Protein AF-E4U0X2-F1 (afdb_monomer_lite)

Structure (mmCIF, N/CA/C/O backbone):
data_AF-E4U0X2-F1
#
_entry.id   AF-E4U0X2-F1
#
loop_
_atom_site.group_PDB
_atom_site.id
_atom_site.type_symbol
_atom_site.label_atom_id
_atom_site.label_alt_id
_atom_site.label_comp_id
_atom_site.label_asym_id
_atom_site.label_entity_id
_atom_site.label_seq_id
_atom_site.pdbx_PDB_ins_code
_atom_site.Cartn_x
_atom_site.Cartn_y
_atom_site.Cartn_z
_atom_site.occupancy
_atom_site.B_iso_or_equiv
_atom_site.auth_seq_id
_atom_site.auth_comp_id
_atom_site.auth_asym_id
_atom_site.auth_atom_id
_atom_site.pdbx_PDB_model_num
ATOM 1 N N . MET A 1 1 ? 14.644 -13.385 -20.354 1.00 48.41 1 MET A N 1
ATOM 2 C CA . MET A 1 1 ? 15.388 -12.550 -19.384 1.00 48.41 1 MET A CA 1
ATOM 3 C C . MET A 1 1 ? 14.574 -12.477 -18.104 1.00 48.41 1 MET A C 1
ATOM 5 O O . MET A 1 1 ? 13.359 -12.374 -18.212 1.00 48.41 1 MET A O 1
ATOM 9 N N . ALA A 1 2 ? 15.197 -12.567 -16.928 1.00 67.06 2 ALA A N 1
ATOM 10 C CA . ALA A 1 2 ? 14.477 -12.393 -15.666 1.00 67.06 2 ALA A CA 1
ATOM 11 C C . ALA A 1 2 ? 13.977 -10.942 -15.547 1.00 67.06 2 ALA A C 1
ATOM 13 O O . ALA A 1 2 ? 14.728 -10.002 -15.810 1.00 67.06 2 ALA A O 1
ATOM 14 N N . THR A 1 3 ? 12.708 -10.752 -15.190 1.00 81.50 3 THR A N 1
ATOM 15 C CA . THR A 1 3 ? 12.150 -9.422 -14.918 1.00 81.50 3 THR A CA 1
ATOM 16 C C . THR A 1 3 ? 12.798 -8.846 -13.662 1.00 81.50 3 THR A C 1
ATOM 18 O O . THR A 1 3 ? 12.868 -9.537 -12.649 1.00 81.50 3 THR A O 1
ATOM 21 N N . LYS A 1 4 ? 13.224 -7.575 -13.695 1.00 91.94 4 LYS A N 1
ATOM 22 C CA . LYS A 1 4 ? 13.857 -6.895 -12.546 1.00 91.94 4 LYS A CA 1
ATOM 23 C C . LYS A 1 4 ? 12.999 -6.923 -11.271 1.00 91.94 4 LYS A C 1
ATOM 25 O O . LYS A 1 4 ? 13.541 -6.965 -10.173 1.00 91.94 4 LYS A O 1
ATOM 30 N N . TYR A 1 5 ? 11.678 -6.911 -11.436 1.00 95.75 5 TYR A N 1
ATOM 31 C CA . TYR A 1 5 ? 10.694 -7.016 -10.364 1.00 95.75 5 TYR A CA 1
ATOM 32 C C . TYR A 1 5 ? 9.854 -8.273 -10.604 1.00 95.75 5 TYR A C 1
ATOM 34 O O . TYR A 1 5 ? 8.877 -8.191 -11.343 1.00 95.75 5 TYR A O 1
ATOM 42 N N . PRO A 1 6 ? 10.241 -9.453 -10.096 1.00 95.56 6 PRO A N 1
ATOM 43 C CA . PRO A 1 6 ? 9.462 -10.672 -10.300 1.00 95.56 6 PRO A CA 1
ATOM 44 C C . PRO A 1 6 ? 8.064 -10.533 -9.687 1.00 95.56 6 PRO A C 1
ATOM 46 O O . PRO A 1 6 ? 7.905 -9.929 -8.629 1.00 95.56 6 PRO A O 1
ATOM 49 N N . THR A 1 7 ? 7.044 -11.081 -10.348 1.00 95.94 7 THR A N 1
ATOM 50 C CA . THR A 1 7 ? 5.685 -11.104 -9.793 1.00 95.94 7 THR A CA 1
ATOM 51 C C . THR A 1 7 ? 5.643 -12.031 -8.571 1.00 95.94 7 THR A C 1
ATOM 53 O O . THR A 1 7 ? 6.014 -13.199 -8.703 1.00 95.94 7 THR A O 1
ATOM 56 N N . PRO A 1 8 ? 5.211 -11.546 -7.392 1.00 96.25 8 PRO A N 1
ATOM 57 C CA . PRO A 1 8 ? 5.001 -12.391 -6.220 1.00 96.25 8 PRO A CA 1
ATOM 58 C C . PRO A 1 8 ? 3.964 -13.492 -6.474 1.00 96.25 8 PRO A C 1
ATOM 60 O O . PRO A 1 8 ? 2.992 -13.281 -7.194 1.00 96.25 8 PRO A O 1
ATOM 63 N N . ASN A 1 9 ? 4.139 -14.651 -5.839 1.00 95.62 9 ASN A N 1
ATOM 64 C CA . ASN A 1 9 ? 3.300 -15.841 -6.041 1.00 95.62 9 ASN A CA 1
ATOM 65 C C . ASN A 1 9 ? 1.818 -15.654 -5.660 1.00 95.62 9 ASN A C 1
ATOM 67 O O . ASN A 1 9 ? 0.960 -16.312 -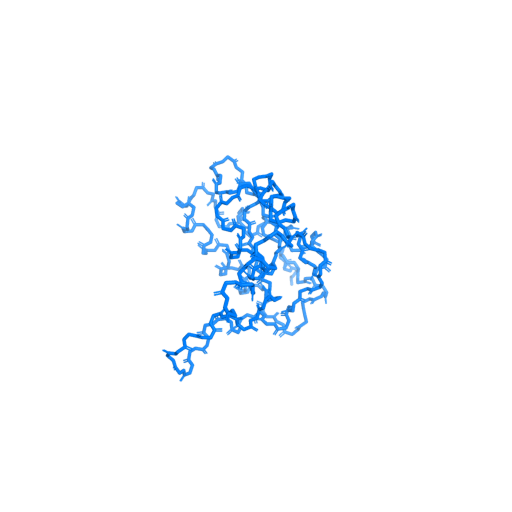6.239 1.00 95.62 9 ASN A O 1
ATOM 71 N N . PHE A 1 10 ? 1.510 -14.761 -4.718 1.00 94.50 10 PHE A N 1
ATOM 72 C CA . PHE A 1 10 ? 0.141 -14.434 -4.310 1.00 94.50 10 PHE A CA 1
ATOM 73 C C . PHE A 1 10 ? -0.592 -13.521 -5.311 1.00 94.50 10 PHE A C 1
ATOM 75 O O . PHE A 1 10 ? -1.785 -13.269 -5.158 1.00 94.50 10 PHE A O 1
ATOM 82 N N . ILE A 1 11 ? 0.097 -13.025 -6.346 1.00 93.75 11 ILE A N 1
ATOM 83 C CA . ILE A 1 11 ? -0.497 -12.245 -7.435 1.00 93.75 11 ILE A CA 1
ATOM 84 C C . ILE A 1 11 ? -0.665 -13.161 -8.648 1.00 93.75 11 ILE A C 1
ATOM 86 O O . ILE A 1 11 ? 0.242 -13.317 -9.465 1.00 93.75 11 ILE A O 1
ATOM 90 N N . ILE A 1 12 ? -1.844 -13.767 -8.758 1.00 89.31 12 ILE A N 1
ATOM 91 C CA . ILE A 1 12 ? -2.175 -14.752 -9.795 1.00 89.31 12 ILE A CA 1
ATOM 92 C C . ILE A 1 12 ? -2.992 -14.079 -10.902 1.00 89.31 12 ILE A C 1
ATOM 94 O O . ILE A 1 12 ? -3.907 -13.312 -10.612 1.00 89.31 12 ILE A O 1
ATOM 98 N N . ASP A 1 13 ? -2.656 -14.356 -12.166 1.00 84.31 13 ASP A N 1
ATOM 99 C CA . ASP A 1 13 ? -3.382 -13.892 -13.362 1.00 84.31 13 ASP A CA 1
ATOM 100 C C . ASP A 1 13 ? -3.589 -12.370 -13.454 1.00 84.31 13 ASP A C 1
ATOM 102 O O . ASP A 1 13 ? -4.574 -11.877 -14.012 1.00 84.31 13 ASP A O 1
ATOM 106 N N . LYS A 1 14 ? -2.642 -11.592 -12.915 1.00 88.00 14 LYS A N 1
ATOM 107 C CA . LYS A 1 14 ? -2.651 -10.126 -12.983 1.00 88.00 14 LYS A CA 1
ATOM 108 C C . LYS A 1 14 ? -1.373 -9.574 -13.578 1.00 88.00 14 LYS A C 1
ATOM 110 O O . LYS A 1 14 ? -0.271 -10.052 -13.312 1.00 88.00 14 LYS A O 1
ATOM 115 N N . ASP A 1 15 ? -1.524 -8.486 -14.329 1.00 91.06 15 ASP A N 1
ATOM 116 C CA . ASP A 1 15 ? -0.396 -7.730 -14.861 1.00 91.06 15 ASP A CA 1
ATOM 117 C C . ASP A 1 15 ? 0.237 -6.858 -13.764 1.00 91.06 15 ASP A C 1
ATOM 119 O O . ASP A 1 15 ? -0.013 -5.653 -13.633 1.00 91.06 15 ASP A O 1
ATOM 123 N N . TYR A 1 16 ? 1.060 -7.509 -12.944 1.00 94.06 16 TYR A N 1
ATOM 124 C CA . TYR A 1 16 ? 1.800 -6.870 -11.864 1.00 94.06 16 TYR A CA 1
ATOM 125 C C . TYR A 1 16 ? 2.763 -5.792 -12.372 1.00 94.06 16 TYR A C 1
ATOM 127 O O . TYR A 1 16 ? 2.920 -4.760 -11.722 1.00 94.06 16 TYR A O 1
ATOM 135 N N . GLN A 1 17 ? 3.375 -5.985 -13.544 1.00 94.62 17 GLN A N 1
ATOM 136 C CA . GLN A 1 17 ? 4.339 -5.026 -14.090 1.00 94.62 17 GLN A CA 1
ATOM 137 C C . GLN A 1 17 ? 3.654 -3.710 -14.448 1.00 94.62 17 GLN A C 1
ATOM 139 O O . GLN A 1 17 ? 4.127 -2.637 -14.062 1.00 94.62 17 GLN A O 1
ATOM 144 N N . THR A 1 18 ? 2.508 -3.785 -15.126 1.00 93.00 18 THR A N 1
ATOM 145 C CA . THR A 1 18 ? 1.700 -2.607 -15.448 1.00 93.00 18 THR A CA 1
ATOM 146 C C . THR A 1 18 ? 1.149 -1.950 -14.187 1.00 93.00 18 THR A C 1
ATOM 148 O O . THR A 1 18 ? 1.173 -0.721 -14.078 1.00 93.00 18 THR A O 1
ATOM 151 N N . TRP A 1 19 ? 0.691 -2.731 -13.203 1.00 94.25 19 TRP A N 1
ATOM 152 C CA . TRP A 1 19 ? 0.246 -2.181 -11.920 1.00 94.25 19 TRP A CA 1
ATOM 153 C C . TRP A 1 19 ? 1.373 -1.425 -11.201 1.00 94.25 19 TRP A C 1
ATOM 155 O O . TRP A 1 19 ? 1.177 -0.279 -10.791 1.00 94.25 19 TRP A O 1
ATOM 165 N N . LEU A 1 20 ? 2.566 -2.020 -11.118 1.00 96.50 20 LEU A N 1
ATOM 166 C CA . LEU A 1 20 ? 3.740 -1.430 -10.478 1.00 96.50 20 LEU A CA 1
ATOM 167 C C . LEU A 1 20 ? 4.163 -0.136 -11.181 1.00 96.50 20 LEU A C 1
ATOM 169 O O . LEU A 1 20 ? 4.458 0.862 -10.523 1.00 96.50 20 LEU A O 1
ATOM 173 N N . ASP A 1 21 ? 4.147 -0.123 -12.515 1.00 95.81 21 ASP A N 1
ATOM 174 C CA . ASP A 1 21 ? 4.455 1.066 -13.309 1.00 95.81 21 ASP A CA 1
ATOM 175 C C . ASP A 1 21 ? 3.467 2.208 -13.043 1.00 95.81 21 ASP A C 1
ATOM 177 O O . ASP A 1 21 ? 3.881 3.338 -12.764 1.00 95.81 21 ASP A O 1
ATOM 181 N N . ARG A 1 22 ? 2.163 1.900 -13.051 1.00 94.19 22 ARG A N 1
ATOM 182 C CA . ARG A 1 22 ? 1.092 2.869 -12.783 1.00 94.19 22 ARG A CA 1
ATOM 183 C C . ARG A 1 22 ? 1.178 3.431 -11.368 1.00 94.19 22 ARG A C 1
ATOM 185 O O . ARG A 1 22 ? 1.078 4.646 -11.201 1.00 94.19 22 ARG A O 1
ATOM 192 N N . LYS A 1 23 ? 1.398 2.583 -10.357 1.00 94.69 23 LYS A N 1
ATOM 193 C CA . LYS A 1 23 ? 1.556 3.028 -8.964 1.00 94.69 23 LYS A CA 1
ATOM 194 C C . LYS A 1 23 ? 2.791 3.910 -8.812 1.00 94.69 23 LYS A C 1
ATOM 196 O O . LYS A 1 23 ? 2.663 5.026 -8.315 1.00 94.69 23 LYS A O 1
ATOM 201 N N . ALA A 1 24 ? 3.946 3.487 -9.326 1.00 96.69 24 ALA A N 1
ATOM 202 C CA . ALA A 1 24 ? 5.165 4.291 -9.268 1.00 96.69 24 ALA A CA 1
ATOM 203 C C . ALA A 1 24 ? 4.976 5.677 -9.908 1.00 96.69 24 ALA A C 1
ATOM 205 O O . ALA A 1 24 ? 5.360 6.686 -9.321 1.00 96.69 24 ALA A O 1
ATOM 206 N N . MET A 1 25 ? 4.329 5.750 -11.076 1.00 96.12 25 MET A N 1
ATOM 207 C CA . MET A 1 25 ? 4.020 7.024 -11.736 1.00 96.12 25 MET A CA 1
ATOM 208 C C . MET A 1 25 ? 3.053 7.897 -10.929 1.00 96.12 25 MET A C 1
ATOM 210 O O . MET A 1 25 ? 3.276 9.103 -10.804 1.00 96.12 25 MET A O 1
ATOM 214 N N . ALA A 1 26 ? 1.985 7.307 -10.388 1.00 93.19 26 ALA A N 1
ATOM 215 C CA . ALA A 1 26 ? 0.972 8.032 -9.629 1.00 93.19 26 ALA A CA 1
ATOM 216 C C . ALA A 1 26 ? 1.541 8.624 -8.330 1.00 93.19 26 ALA A C 1
ATOM 218 O O . ALA A 1 26 ? 1.340 9.812 -8.076 1.00 93.19 26 ALA A O 1
ATOM 219 N N . HIS A 1 27 ? 2.283 7.831 -7.548 1.00 93.75 27 HIS A N 1
ATOM 220 C CA . HIS A 1 27 ? 2.928 8.307 -6.319 1.00 93.75 27 HIS A CA 1
ATOM 221 C C . HIS A 1 27 ? 3.997 9.356 -6.635 1.00 93.75 27 HIS A C 1
ATOM 223 O O . HIS A 1 27 ? 3.944 10.454 -6.092 1.00 93.75 27 HIS A O 1
ATOM 229 N N . ARG A 1 28 ? 4.867 9.108 -7.625 1.00 94.94 28 ARG A N 1
ATOM 230 C CA . ARG A 1 28 ? 5.879 10.088 -8.043 1.00 94.94 28 ARG A CA 1
ATOM 231 C C . ARG A 1 28 ? 5.278 11.447 -8.405 1.00 94.94 28 ARG A C 1
ATOM 233 O O . ARG A 1 28 ? 5.811 12.477 -8.004 1.00 94.94 28 ARG A O 1
ATOM 240 N N . LYS A 1 29 ? 4.171 11.463 -9.156 1.00 93.19 29 LYS A N 1
ATOM 241 C CA . LYS A 1 29 ? 3.484 12.710 -9.525 1.00 93.19 29 LYS A CA 1
ATOM 242 C C . LYS A 1 29 ? 2.907 13.424 -8.298 1.00 93.19 29 LYS A C 1
ATOM 244 O O . LYS A 1 29 ? 3.024 14.642 -8.210 1.00 93.19 29 LYS A O 1
ATOM 249 N N . ARG A 1 30 ? 2.283 12.683 -7.375 1.00 89.69 30 ARG A N 1
ATOM 250 C CA . ARG A 1 30 ? 1.682 13.227 -6.140 1.00 89.69 30 ARG A CA 1
ATOM 251 C C . ARG A 1 30 ? 2.715 13.793 -5.170 1.00 89.69 30 ARG A C 1
ATOM 253 O O . ARG A 1 30 ? 2.410 14.750 -4.466 1.00 89.69 30 ARG A O 1
ATOM 260 N N . ASP A 1 31 ? 3.916 13.235 -5.188 1.00 91.69 31 ASP A N 1
ATOM 261 C CA . ASP A 1 31 ? 5.017 13.618 -4.308 1.00 91.69 31 ASP A CA 1
ATOM 262 C C . ASP A 1 31 ? 5.901 14.719 -4.925 1.00 91.69 31 ASP A C 1
ATOM 264 O O . ASP A 1 31 ? 6.944 15.062 -4.381 1.00 91.69 31 ASP A O 1
ATOM 268 N N . GLY A 1 32 ? 5.537 15.282 -6.083 1.00 91.75 32 GLY A N 1
ATOM 269 C CA . GLY A 1 32 ? 6.310 16.362 -6.706 1.00 91.75 32 GLY A CA 1
ATOM 270 C C . GLY A 1 32 ? 7.598 15.905 -7.401 1.00 91.75 32 GLY A C 1
ATOM 271 O O . GLY A 1 32 ? 8.499 16.711 -7.607 1.00 91.75 32 GLY A O 1
ATOM 272 N N . ASN A 1 33 ? 7.679 14.638 -7.822 1.00 91.12 33 ASN A N 1
ATOM 273 C CA . ASN A 1 33 ? 8.764 14.083 -8.643 1.00 91.12 33 ASN A CA 1
ATOM 274 C C . ASN A 1 33 ? 10.160 14.053 -7.995 1.00 91.12 33 ASN A C 1
ATOM 276 O O . ASN A 1 33 ? 11.161 14.082 -8.710 1.00 91.12 33 ASN A O 1
ATOM 280 N N . GLN A 1 34 ? 10.228 13.955 -6.671 1.00 89.81 34 GLN A N 1
ATOM 281 C CA . GLN A 1 34 ? 11.475 14.095 -5.913 1.00 89.81 34 GLN A CA 1
ATOM 282 C C . GLN A 1 34 ? 12.457 12.936 -6.093 1.00 89.81 34 GLN A C 1
ATOM 284 O O . GLN A 1 34 ? 13.663 13.150 -6.166 1.00 89.81 34 GLN A O 1
ATOM 289 N N . PHE A 1 35 ? 11.937 11.717 -6.239 1.00 94.75 35 PHE A N 1
ATOM 290 C CA . PHE A 1 35 ? 12.729 10.538 -6.579 1.00 94.75 35 PHE A CA 1
ATOM 291 C C . PHE A 1 35 ? 12.476 10.093 -8.026 1.00 94.75 35 PHE A C 1
ATOM 293 O O . PHE A 1 35 ? 11.479 10.437 -8.680 1.00 94.75 35 PHE A O 1
ATOM 300 N N . THR A 1 36 ? 13.398 9.292 -8.555 1.00 96.44 36 THR A N 1
ATOM 301 C CA . THR A 1 36 ? 13.250 8.675 -9.876 1.00 96.44 36 THR A CA 1
ATOM 302 C C . THR A 1 36 ? 12.116 7.650 -9.872 1.00 96.44 36 THR A C 1
ATOM 304 O O . THR A 1 36 ? 11.843 6.999 -8.866 1.00 96.44 36 THR A O 1
ATOM 307 N N . LYS A 1 37 ? 11.474 7.444 -11.029 1.00 96.69 37 LYS A N 1
ATOM 308 C CA . LYS A 1 37 ? 10.441 6.406 -11.202 1.00 96.69 37 LYS A CA 1
ATOM 309 C C . LYS A 1 37 ? 10.926 5.023 -10.743 1.00 96.69 37 LYS A C 1
ATOM 311 O O . LYS A 1 37 ? 10.155 4.258 -10.173 1.00 96.69 37 LYS A O 1
ATOM 316 N N . GLU A 1 38 ? 12.200 4.721 -10.973 1.00 97.25 38 GLU A N 1
ATOM 317 C CA . GLU A 1 38 ? 12.795 3.437 -10.612 1.00 97.25 38 GLU A CA 1
ATOM 318 C C . GLU A 1 38 ? 12.941 3.250 -9.098 1.00 97.25 38 GLU A C 1
ATOM 320 O O . GLU A 1 38 ? 12.686 2.162 -8.587 1.00 97.25 38 GLU A O 1
ATOM 325 N N . GLN A 1 39 ? 13.273 4.316 -8.361 1.00 97.25 39 GLN A N 1
ATOM 326 C CA . GLN A 1 39 ? 13.291 4.285 -6.896 1.00 97.25 39 GLN A CA 1
ATOM 327 C C . GLN A 1 39 ? 11.892 4.008 -6.329 1.00 97.25 39 GLN A C 1
ATOM 329 O O . GLN A 1 39 ? 11.758 3.169 -5.439 1.00 97.25 39 GLN A O 1
ATOM 334 N N . TYR A 1 40 ? 10.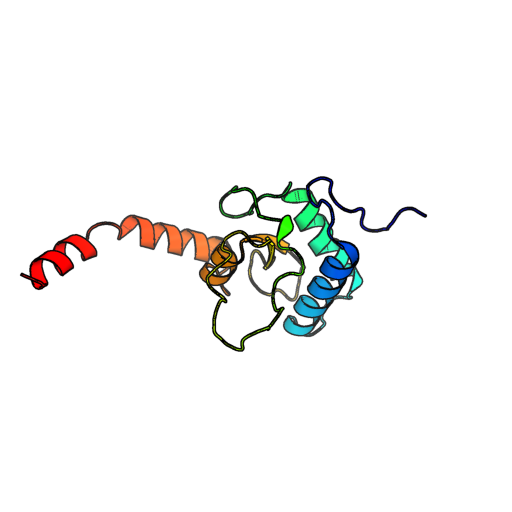842 4.612 -6.902 1.00 97.69 40 TYR A N 1
ATOM 335 C CA . TYR A 1 40 ? 9.456 4.279 -6.548 1.00 97.69 40 TYR A CA 1
ATOM 336 C C . TYR A 1 40 ? 9.125 2.815 -6.835 1.00 97.69 40 TYR A C 1
ATOM 338 O O . TYR A 1 40 ? 8.611 2.132 -5.956 1.00 97.69 40 TYR A O 1
ATOM 346 N N . LYS A 1 41 ? 9.445 2.302 -8.032 1.00 98.19 41 LYS A N 1
ATOM 347 C CA . LYS A 1 41 ? 9.215 0.885 -8.360 1.00 98.19 41 LYS A CA 1
ATOM 348 C C . LYS A 1 41 ? 9.910 -0.042 -7.373 1.00 98.19 41 LYS A C 1
ATOM 350 O O . LYS A 1 41 ? 9.306 -1.000 -6.907 1.00 98.19 41 LYS A O 1
ATOM 355 N N . GLN A 1 42 ? 11.163 0.251 -7.035 1.00 98.06 42 GLN A N 1
ATOM 356 C CA . GLN A 1 42 ? 11.926 -0.552 -6.092 1.00 98.06 42 GLN A CA 1
ATOM 357 C C . GLN A 1 42 ? 11.310 -0.534 -4.691 1.00 98.06 42 GLN A C 1
ATOM 359 O O . GLN A 1 42 ? 11.169 -1.596 -4.089 1.00 98.06 42 GLN A O 1
ATOM 364 N N . ALA A 1 43 ? 10.945 0.640 -4.177 1.00 97.88 43 ALA A N 1
ATOM 365 C CA . ALA A 1 43 ? 10.350 0.774 -2.852 1.00 97.88 43 ALA A CA 1
ATOM 366 C C . ALA A 1 43 ? 8.968 0.102 -2.777 1.00 97.88 43 ALA A C 1
ATOM 368 O O . ALA A 1 43 ? 8.711 -0.672 -1.859 1.00 97.88 43 ALA A O 1
ATOM 369 N N . ILE A 1 44 ? 8.122 0.303 -3.792 1.00 98.12 44 ILE A N 1
ATOM 370 C CA . ILE A 1 44 ? 6.807 -0.344 -3.886 1.00 98.12 44 ILE A CA 1
ATOM 371 C C . ILE A 1 44 ? 6.955 -1.861 -4.002 1.00 98.12 44 ILE A C 1
ATOM 373 O O . ILE A 1 44 ? 6.272 -2.594 -3.299 1.00 98.12 44 ILE A O 1
ATOM 377 N N . HIS A 1 45 ? 7.852 -2.360 -4.857 1.00 98.31 45 HIS A N 1
ATOM 378 C CA . HIS A 1 45 ? 8.056 -3.801 -5.000 1.00 98.31 45 HIS A CA 1
ATOM 379 C C . HIS A 1 45 ? 8.526 -4.444 -3.691 1.00 98.31 45 HIS A C 1
ATOM 381 O O . HIS A 1 45 ? 8.003 -5.487 -3.309 1.00 98.31 45 HIS A O 1
ATOM 387 N N . LYS A 1 46 ? 9.452 -3.799 -2.966 1.00 98.25 46 LYS A N 1
ATOM 388 C CA . LYS A 1 46 ? 9.865 -4.247 -1.628 1.00 98.25 46 LYS A CA 1
ATOM 389 C C . LYS A 1 46 ? 8.677 -4.316 -0.670 1.00 98.25 46 LYS A C 1
ATOM 391 O O . LYS A 1 46 ? 8.520 -5.332 -0.006 1.00 98.25 46 LYS A O 1
ATOM 396 N N . ALA A 1 47 ? 7.835 -3.282 -0.640 1.00 98.38 47 ALA A N 1
ATOM 397 C CA . ALA A 1 47 ? 6.634 -3.263 0.192 1.00 98.38 47 ALA A CA 1
ATOM 398 C C . ALA A 1 47 ? 5.677 -4.414 -0.151 1.00 98.38 47 ALA A C 1
ATOM 400 O O . ALA A 1 47 ? 5.169 -5.072 0.746 1.00 98.38 47 ALA A O 1
ATOM 401 N N . VAL A 1 48 ? 5.476 -4.693 -1.443 1.00 98.19 48 VAL A N 1
ATOM 402 C CA . VAL A 1 48 ? 4.641 -5.809 -1.905 1.00 98.19 48 VAL A CA 1
ATOM 403 C C . VAL A 1 48 ? 5.209 -7.154 -1.463 1.00 98.19 48 VAL A C 1
ATOM 405 O O . VAL A 1 48 ? 4.473 -7.965 -0.919 1.00 98.19 48 VAL A O 1
ATOM 408 N N . VAL A 1 49 ? 6.503 -7.403 -1.670 1.00 98.12 49 VAL A N 1
ATOM 409 C CA . VAL A 1 49 ? 7.128 -8.670 -1.258 1.00 98.12 49 VAL A CA 1
ATOM 410 C C . VAL A 1 49 ? 7.030 -8.861 0.256 1.00 98.12 49 VAL A C 1
ATOM 412 O O . VAL A 1 49 ? 6.652 -9.937 0.702 1.00 98.12 49 VAL A O 1
ATOM 415 N N . LEU A 1 50 ? 7.318 -7.811 1.032 1.00 98.06 50 LEU A N 1
ATOM 416 C CA . LEU A 1 50 ? 7.245 -7.841 2.496 1.00 98.06 50 LEU A CA 1
ATOM 417 C C . LEU A 1 50 ? 5.825 -8.031 3.034 1.00 98.06 50 LEU A C 1
ATOM 419 O O . LEU A 1 50 ? 5.677 -8.477 4.165 1.00 98.06 50 LEU A O 1
ATOM 423 N N . SER A 1 51 ? 4.794 -7.672 2.267 1.00 97.94 51 SER A N 1
ATOM 424 C CA . SER A 1 51 ? 3.414 -7.789 2.734 1.00 97.94 51 SER A CA 1
ATOM 425 C C . SER A 1 51 ? 2.903 -9.226 2.721 1.00 97.94 51 SER A C 1
ATOM 427 O O . SER A 1 51 ? 1.881 -9.489 3.342 1.00 97.94 51 SER A O 1
ATOM 429 N N . GLU A 1 52 ? 3.549 -10.129 1.973 1.00 97.81 52 GLU A N 1
ATOM 430 C CA . GLU A 1 52 ? 3.114 -11.525 1.788 1.00 97.81 52 GLU A CA 1
ATOM 431 C C . GLU A 1 52 ? 1.636 -11.659 1.371 1.00 97.81 52 GLU A C 1
ATOM 433 O O . GLU A 1 52 ? 0.965 -12.653 1.632 1.00 97.81 52 GLU A O 1
ATOM 438 N N . GLY A 1 53 ? 1.120 -10.635 0.691 1.00 97.00 53 GLY A N 1
ATOM 439 C CA . GLY A 1 53 ? -0.269 -10.562 0.264 1.00 97.00 53 GLY A CA 1
ATOM 440 C C . GLY A 1 53 ? -1.250 -9.974 1.290 1.00 97.00 53 GLY A C 1
ATOM 441 O O . GLY A 1 53 ? -2.424 -9.814 0.957 1.00 97.00 53 GLY A O 1
ATOM 442 N N . CYS A 1 54 ? -0.786 -9.585 2.475 1.00 98.06 54 CYS A N 1
ATOM 443 C CA . CYS A 1 54 ? -1.595 -9.034 3.561 1.00 98.06 54 CYS A CA 1
ATOM 444 C C . CYS A 1 54 ? -1.593 -7.499 3.618 1.00 98.06 54 CYS A C 1
ATOM 446 O O . CYS A 1 54 ? -0.719 -6.818 3.075 1.00 98.06 54 CYS A O 1
ATOM 448 N N . ASP A 1 55 ? -2.590 -6.969 4.318 1.00 97.81 55 ASP A N 1
ATOM 449 C CA . ASP A 1 55 ? -2.697 -5.587 4.758 1.00 97.81 55 ASP A CA 1
ATOM 450 C C . ASP A 1 55 ? -1.723 -5.321 5.913 1.00 97.81 55 ASP A C 1
ATOM 452 O O . ASP A 1 55 ? -1.746 -6.020 6.926 1.00 97.81 55 ASP A O 1
ATOM 456 N N . PHE A 1 56 ? -0.882 -4.296 5.784 1.00 98.19 56 PHE A N 1
ATOM 457 C CA . PHE A 1 56 ? 0.128 -3.959 6.787 1.00 98.19 56 PHE A CA 1
ATOM 458 C C . PHE A 1 56 ? -0.455 -3.577 8.157 1.00 98.19 56 PHE A C 1
ATOM 460 O O . PHE A 1 56 ? 0.151 -3.882 9.181 1.00 98.19 56 PHE A O 1
ATOM 467 N N . TYR A 1 57 ? -1.603 -2.898 8.202 1.00 97.00 57 TYR A N 1
ATOM 468 C CA . TYR A 1 57 ? -2.155 -2.356 9.448 1.00 97.00 57 TYR A CA 1
ATOM 469 C C . TYR A 1 57 ? -3.030 -3.359 10.197 1.00 97.00 57 TYR A C 1
ATOM 471 O O . TYR A 1 57 ? -3.127 -3.300 11.420 1.00 97.00 57 TYR A O 1
ATOM 479 N N . THR A 1 58 ? -3.699 -4.248 9.468 1.00 96.12 58 THR A N 1
ATOM 480 C CA . THR A 1 58 ? -4.688 -5.179 10.029 1.00 96.12 58 THR A CA 1
ATOM 481 C C . THR A 1 58 ? -4.227 -6.633 10.001 1.00 96.12 58 THR A C 1
ATOM 483 O O . THR A 1 58 ? -4.770 -7.453 10.737 1.00 96.12 58 THR A O 1
ATOM 486 N N . GLY A 1 59 ? -3.235 -6.965 9.170 1.00 96.81 59 GLY A N 1
ATOM 487 C CA . GLY A 1 59 ? -2.782 -8.337 8.937 1.00 96.81 59 GLY A CA 1
ATOM 488 C C . GLY A 1 59 ? -3.748 -9.181 8.100 1.00 96.81 59 GLY A C 1
ATOM 489 O O . GLY A 1 59 ? -3.501 -10.368 7.901 1.00 96.81 59 GLY A O 1
ATOM 490 N N . GLU A 1 60 ? -4.852 -8.610 7.611 1.00 96.44 60 GLU A N 1
ATOM 491 C CA . GLU A 1 60 ? -5.827 -9.348 6.810 1.00 96.44 60 GLU A CA 1
ATOM 492 C C . GLU A 1 60 ? -5.323 -9.606 5.385 1.00 96.44 60 GLU A C 1
ATOM 494 O O . GLU A 1 60 ? -4.675 -8.756 4.777 1.00 96.44 60 GLU A O 1
ATOM 499 N N . MET A 1 61 ? -5.685 -10.756 4.810 1.00 96.62 61 MET A N 1
ATOM 500 C CA . MET A 1 61 ? -5.414 -11.049 3.398 1.00 96.62 61 MET A CA 1
ATOM 501 C C . MET A 1 61 ? -6.101 -10.030 2.487 1.00 96.62 61 MET A C 1
ATOM 503 O O . MET A 1 61 ? -7.297 -9.751 2.643 1.00 96.62 61 MET A O 1
ATOM 507 N N . LEU A 1 62 ? -5.350 -9.521 1.511 1.00 95.50 62 LEU A N 1
ATOM 508 C CA . LEU A 1 62 ? -5.864 -8.621 0.487 1.00 95.50 62 LEU A CA 1
ATOM 509 C C . LEU A 1 62 ? -6.329 -9.381 -0.753 1.00 95.50 62 LEU A C 1
ATOM 511 O O . LEU A 1 62 ? -5.838 -10.457 -1.094 1.00 95.50 62 LEU A O 1
ATOM 515 N N . GLU A 1 63 ? -7.241 -8.757 -1.484 1.00 92.69 63 GLU A N 1
ATOM 516 C CA . GLU A 1 63 ? -7.856 -9.322 -2.678 1.00 92.69 63 GLU A CA 1
ATOM 517 C C . GLU A 1 63 ? -7.068 -8.913 -3.931 1.00 92.69 63 GLU A C 1
ATOM 519 O O . GLU A 1 63 ? -7.468 -8.043 -4.709 1.00 92.69 63 GLU A O 1
ATOM 524 N N . TRP A 1 64 ? -5.908 -9.537 -4.149 1.00 92.38 64 TRP A N 1
ATOM 525 C CA . TRP A 1 64 ? -5.044 -9.265 -5.313 1.00 92.38 64 TRP A CA 1
ATOM 526 C C . TRP A 1 64 ? -5.710 -9.572 -6.661 1.00 92.38 64 TRP A C 1
ATOM 528 O O . TRP A 1 64 ? -5.349 -8.984 -7.683 1.00 92.38 64 TRP A O 1
ATOM 538 N N . GLY A 1 65 ? -6.765 -10.391 -6.660 1.00 89.44 65 GLY A N 1
ATOM 539 C CA . GLY A 1 65 ? -7.662 -10.588 -7.801 1.00 89.44 65 GLY A CA 1
ATOM 540 C C . GLY A 1 65 ? -8.376 -9.311 -8.276 1.00 89.44 65 GLY A C 1
ATOM 541 O O . GLY A 1 65 ? -8.910 -9.288 -9.385 1.00 89.44 65 GLY A O 1
ATOM 542 N N . LEU A 1 66 ? -8.334 -8.225 -7.503 1.00 86.31 66 LEU A N 1
ATOM 543 C CA . LEU A 1 66 ? -8.925 -6.927 -7.842 1.00 86.31 66 LEU A CA 1
ATOM 544 C C . LEU A 1 66 ? -7.905 -5.952 -8.461 1.00 86.31 66 LEU A C 1
ATOM 546 O O . LEU A 1 66 ? -8.228 -4.818 -8.811 1.00 86.31 66 LEU A O 1
ATOM 550 N N . LEU A 1 67 ? -6.645 -6.360 -8.663 1.00 87.19 67 LEU A N 1
ATOM 551 C CA . LEU A 1 67 ? -5.700 -5.495 -9.367 1.00 87.19 67 LEU A CA 1
ATOM 552 C C . LEU A 1 67 ? -6.205 -5.158 -10.781 1.00 87.19 67 LEU A C 1
ATOM 554 O O . LEU A 1 67 ? -6.571 -6.036 -11.565 1.00 87.19 67 LEU A O 1
ATOM 558 N N . GLY A 1 68 ? -6.195 -3.862 -11.106 1.00 75.81 68 GLY A N 1
ATOM 559 C CA . GLY A 1 68 ? -6.593 -3.347 -12.418 1.00 75.81 68 GLY A CA 1
ATOM 560 C C . GLY A 1 68 ? -8.102 -3.212 -12.646 1.00 75.81 68 GLY A C 1
ATOM 561 O O . GLY A 1 68 ? -8.481 -2.762 -13.721 1.00 75.81 68 GLY A O 1
ATOM 562 N N . THR A 1 69 ? -8.952 -3.548 -11.668 1.00 72.44 69 THR A N 1
ATOM 563 C CA . THR A 1 69 ? -10.416 -3.355 -11.758 1.00 72.44 69 THR A CA 1
ATOM 564 C C . THR A 1 69 ? -10.854 -1.954 -11.317 1.00 72.44 69 THR A C 1
ATOM 566 O O . THR A 1 69 ? -11.943 -1.495 -11.661 1.00 72.44 69 THR A O 1
ATOM 569 N N . PHE A 1 70 ? -9.987 -1.237 -10.595 1.00 60.84 70 PHE A N 1
ATOM 570 C CA . PHE A 1 70 ? -10.254 0.111 -10.105 1.00 60.84 70 PHE A CA 1
ATOM 571 C C . PHE A 1 70 ? -10.325 1.125 -11.260 1.00 60.84 70 PHE A C 1
ATOM 573 O O . PHE A 1 70 ? -9.300 1.458 -11.859 1.00 60.84 70 PHE A O 1
ATOM 580 N N . GLY A 1 71 ? -11.528 1.634 -11.545 1.00 52.62 71 GLY A N 1
ATOM 581 C CA . GLY A 1 71 ? -11.768 2.672 -12.556 1.00 52.62 71 GLY A CA 1
ATOM 582 C C . GLY A 1 71 ? -12.341 2.196 -13.896 1.00 52.62 71 GLY A C 1
ATOM 583 O O . GLY A 1 71 ? -12.402 3.001 -14.819 1.00 52.62 71 GLY A O 1
ATOM 584 N N . ASN A 1 72 ? -12.792 0.940 -14.025 1.00 48.22 72 ASN A N 1
ATOM 585 C CA . ASN A 1 72 ? -13.613 0.538 -15.175 1.00 48.22 72 ASN A CA 1
ATOM 586 C C . ASN A 1 72 ? -15.036 1.095 -14.997 1.00 48.22 72 ASN A C 1
ATOM 588 O O . ASN A 1 72 ? -15.931 0.474 -14.424 1.00 48.22 72 ASN A O 1
ATOM 592 N N . GLU A 1 73 ? -15.184 2.346 -15.419 1.00 48.16 73 GLU A N 1
ATOM 593 C CA . GLU A 1 73 ? -16.417 3.117 -15.471 1.00 48.16 73 GLU A CA 1
ATOM 594 C C . GLU A 1 73 ? -17.315 2.600 -16.594 1.00 48.16 73 GLU A C 1
ATOM 596 O O . GLU A 1 73 ? -17.203 3.043 -17.731 1.00 48.16 73 GLU A O 1
ATOM 601 N N . GLU A 1 74 ? -18.246 1.700 -16.291 1.00 41.81 74 GLU A N 1
ATOM 602 C CA . GLU A 1 74 ? -19.360 1.476 -17.221 1.00 41.81 74 GLU A CA 1
ATOM 603 C C . GLU A 1 74 ? -20.568 2.376 -16.914 1.00 41.81 74 GLU A C 1
ATOM 605 O O . GLU A 1 74 ? -21.439 2.500 -17.759 1.00 41.81 74 GLU A O 1
ATOM 610 N N . ASN A 1 75 ? -20.655 3.044 -15.747 1.00 35.22 75 ASN A N 1
ATOM 611 C CA . ASN A 1 75 ? -21.924 3.680 -15.337 1.00 35.22 75 ASN A CA 1
ATOM 612 C C . ASN A 1 75 ? -21.858 4.958 -14.469 1.00 35.22 75 ASN A C 1
ATOM 614 O O . ASN A 1 75 ? -22.841 5.275 -13.806 1.00 35.22 75 ASN A O 1
ATOM 618 N N . GLY A 1 76 ? -20.755 5.716 -14.427 1.00 42.03 76 GLY A N 1
ATOM 619 C CA . GLY A 1 76 ? -20.773 7.103 -13.906 1.00 42.03 76 GLY A CA 1
ATOM 620 C C . GLY A 1 76 ? -21.297 7.342 -12.468 1.00 42.03 76 GLY A C 1
ATOM 621 O O . GLY A 1 76 ? -21.568 8.485 -12.104 1.00 42.03 76 GLY A O 1
ATOM 622 N N . ILE A 1 77 ? -21.442 6.311 -11.622 1.00 39.06 77 ILE A N 1
ATOM 623 C CA . ILE A 1 77 ? -21.977 6.426 -10.253 1.00 39.06 77 ILE A CA 1
ATOM 624 C C . ILE A 1 77 ? -21.067 5.706 -9.243 1.00 39.06 77 ILE A C 1
ATOM 626 O O . ILE A 1 77 ? -20.991 4.482 -9.195 1.00 39.06 77 ILE A O 1
ATOM 630 N N . LYS A 1 78 ? -20.410 6.512 -8.397 1.00 44.72 78 LYS A N 1
ATOM 631 C CA . LYS A 1 78 ? -20.080 6.335 -6.961 1.00 44.72 78 LYS A CA 1
ATOM 632 C C . LYS A 1 78 ? -20.076 4.911 -6.342 1.00 44.72 78 LYS A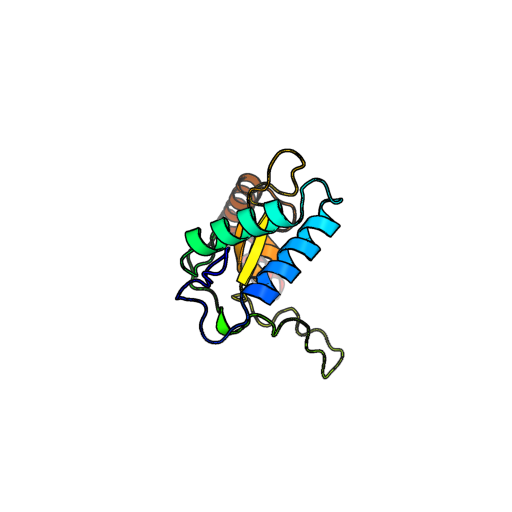 C 1
ATOM 634 O O . LYS A 1 78 ? -20.633 4.721 -5.265 1.00 44.72 78 LYS A O 1
ATOM 639 N N . ASN A 1 79 ? -19.378 3.929 -6.915 1.00 46.62 79 ASN A N 1
ATOM 640 C CA . ASN A 1 79 ? -19.130 2.627 -6.261 1.00 46.62 79 ASN A CA 1
ATOM 641 C C . ASN A 1 79 ? -17.780 2.552 -5.514 1.00 46.62 79 ASN A C 1
ATOM 643 O O . ASN A 1 79 ? -17.357 1.465 -5.135 1.00 46.62 79 ASN A O 1
ATOM 647 N N . TYR A 1 80 ? -17.138 3.696 -5.236 1.00 49.09 80 TYR A N 1
ATOM 648 C CA . TYR A 1 80 ? -15.852 3.800 -4.522 1.00 49.09 80 TYR A CA 1
ATOM 649 C C . TYR A 1 80 ? -15.787 3.019 -3.193 1.00 49.09 80 TYR A C 1
ATOM 651 O O . TYR A 1 80 ? -14.706 2.669 -2.750 1.00 49.09 80 TYR A O 1
ATOM 659 N N . LYS A 1 81 ? -16.931 2.710 -2.567 1.00 50.91 81 LYS A N 1
ATOM 660 C CA . LYS A 1 81 ? -17.021 2.066 -1.245 1.00 50.91 81 LYS A CA 1
ATOM 661 C C . LYS A 1 81 ? -16.994 0.526 -1.238 1.00 50.91 81 LYS A C 1
ATOM 663 O O . LYS A 1 81 ? -17.132 -0.047 -0.163 1.00 50.91 81 LYS A O 1
ATOM 668 N N . LYS A 1 82 ? -16.914 -0.160 -2.386 1.00 56.03 82 LYS A N 1
ATOM 669 C CA . LYS A 1 82 ? -17.272 -1.596 -2.454 1.00 56.03 82 LYS A CA 1
ATOM 670 C C . LYS A 1 82 ? -16.141 -2.605 -2.244 1.00 56.03 82 LYS A C 1
ATOM 672 O O . LYS A 1 82 ? -16.458 -3.760 -1.985 1.00 56.03 82 LYS A O 1
ATOM 677 N N . GLU A 1 83 ? -14.870 -2.211 -2.286 1.00 68.50 83 GLU A N 1
ATOM 678 C CA . GLU A 1 83 ? -13.758 -3.174 -2.184 1.00 68.50 83 GLU A CA 1
ATOM 679 C C . GLU A 1 83 ? -12.775 -2.805 -1.061 1.00 68.50 83 GLU A C 1
ATOM 681 O O . GLU A 1 83 ? -11.681 -2.306 -1.329 1.00 68.50 83 GLU A O 1
ATOM 686 N N . PRO A 1 84 ? -13.133 -3.053 0.217 1.00 78.00 84 PRO A N 1
ATOM 687 C CA . PRO A 1 84 ? -12.283 -2.709 1.358 1.00 78.00 84 PRO A CA 1
ATOM 688 C C . PRO A 1 84 ? -10.872 -3.303 1.283 1.00 78.00 84 PRO A C 1
ATOM 690 O O . PRO A 1 84 ? -9.917 -2.672 1.732 1.00 78.00 84 PRO A O 1
ATOM 693 N N . LYS A 1 85 ? -10.755 -4.490 0.673 1.00 87.81 85 LYS A N 1
ATOM 694 C CA . LYS A 1 85 ? -9.539 -5.309 0.592 1.00 87.81 85 LYS A CA 1
ATOM 695 C C . LYS A 1 85 ? -8.769 -5.175 -0.724 1.00 87.81 85 LYS A C 1
ATOM 697 O O . LYS A 1 85 ? -7.838 -5.942 -0.954 1.00 87.81 85 LYS A O 1
ATOM 702 N N . LEU A 1 86 ? -9.138 -4.234 -1.598 1.00 91.00 86 LEU A N 1
ATOM 703 C CA . LEU A 1 86 ? -8.370 -3.952 -2.813 1.00 91.00 86 LEU A CA 1
ATOM 704 C C . LEU A 1 86 ? -6.948 -3.495 -2.430 1.00 91.00 86 LEU A C 1
ATOM 706 O O . LEU A 1 86 ? -6.831 -2.465 -1.756 1.00 91.00 86 LEU A O 1
ATOM 710 N N . PRO A 1 87 ? -5.875 -4.181 -2.878 1.00 93.81 87 PRO A N 1
ATOM 711 C CA . PRO A 1 87 ? -4.516 -3.772 -2.553 1.00 93.81 87 PRO A CA 1
ATOM 712 C C . PRO A 1 87 ? -4.163 -2.393 -3.119 1.00 93.81 87 PRO A C 1
ATOM 714 O O . PRO A 1 87 ? -4.315 -2.099 -4.313 1.00 93.81 87 PRO A O 1
ATOM 717 N N . THR A 1 88 ? -3.595 -1.552 -2.265 1.00 93.44 88 THR A N 1
ATOM 718 C CA . THR A 1 88 ? -2.968 -0.288 -2.633 1.00 93.44 88 THR A CA 1
ATOM 719 C C . THR A 1 88 ? -1.654 -0.094 -1.877 1.00 93.44 88 THR A C 1
ATOM 721 O O . THR A 1 88 ? -1.237 -0.928 -1.080 1.00 93.44 88 THR A O 1
ATOM 724 N N . VAL A 1 89 ? -0.967 0.996 -2.198 1.00 96.19 89 VAL A N 1
ATOM 725 C CA . VAL A 1 89 ? 0.296 1.406 -1.593 1.00 96.19 89 VAL A CA 1
ATOM 726 C C . VAL A 1 89 ? 0.026 2.646 -0.747 1.00 96.19 89 VAL A C 1
ATOM 728 O O . VAL A 1 89 ? -0.635 3.564 -1.241 1.00 96.19 89 VAL A O 1
ATOM 731 N N . ASP A 1 90 ? 0.562 2.672 0.469 1.00 95.69 90 ASP A N 1
ATOM 732 C CA . ASP A 1 90 ? 0.518 3.826 1.370 1.00 95.69 90 ASP A CA 1
ATOM 733 C C . ASP A 1 90 ? 1.917 4.271 1.795 1.00 95.69 90 ASP A C 1
ATOM 735 O O . ASP A 1 90 ? 2.837 3.456 1.894 1.00 95.69 90 ASP A O 1
ATOM 739 N N . HIS A 1 91 ? 2.061 5.565 2.071 1.00 95.06 91 HIS A N 1
ATOM 740 C CA . HIS A 1 91 ? 3.232 6.128 2.730 1.00 95.06 91 HIS A CA 1
ATOM 741 C C . HIS A 1 91 ? 3.102 5.949 4.251 1.00 95.06 91 HIS A C 1
ATOM 743 O O . HIS A 1 91 ? 2.243 6.561 4.892 1.00 95.06 91 HIS A O 1
ATOM 749 N N . LEU A 1 92 ? 3.993 5.155 4.856 1.00 94.50 92 LEU A N 1
ATOM 750 C CA . LEU A 1 92 ? 3.890 4.766 6.270 1.00 94.50 92 LEU A CA 1
ATOM 751 C C . LEU A 1 92 ? 3.808 5.976 7.217 1.00 94.50 92 LEU A C 1
ATOM 753 O O . LEU A 1 92 ? 2.952 6.019 8.100 1.00 94.50 92 LEU A O 1
ATOM 757 N N . ASN A 1 93 ? 4.662 6.974 6.983 1.00 90.19 93 ASN A N 1
ATOM 758 C CA . ASN A 1 93 ? 4.783 8.185 7.799 1.00 90.19 93 ASN A CA 1
ATOM 759 C C . ASN A 1 93 ? 4.312 9.440 7.049 1.00 90.19 93 ASN A C 1
ATOM 761 O O . ASN A 1 93 ? 4.834 10.531 7.265 1.00 90.19 93 ASN A O 1
ATOM 765 N N . GLY A 1 94 ? 3.347 9.276 6.140 1.00 85.38 94 GLY A N 1
ATOM 766 C CA . GLY A 1 94 ? 2.913 10.349 5.253 1.00 85.38 94 GLY A CA 1
ATOM 767 C C . GLY A 1 94 ? 3.947 10.664 4.169 1.00 85.38 94 GLY A C 1
ATOM 768 O O . GLY A 1 94 ? 4.978 9.999 4.029 1.00 85.38 94 GLY A O 1
ATOM 769 N N . ARG A 1 95 ? 3.652 11.669 3.341 1.00 86.44 95 ARG A N 1
ATOM 770 C CA . ARG A 1 95 ? 4.530 12.029 2.220 1.00 86.44 95 ARG A CA 1
ATOM 771 C C . ARG A 1 95 ? 5.824 12.635 2.754 1.00 86.44 95 ARG A C 1
ATOM 773 O O . ARG A 1 95 ? 5.798 13.649 3.445 1.00 86.44 95 ARG A O 1
ATOM 780 N N . SER A 1 96 ? 6.941 12.017 2.392 1.00 79.50 96 SER A N 1
ATOM 781 C CA . SER A 1 96 ? 8.283 12.412 2.805 1.00 79.50 96 SER A CA 1
ATOM 782 C C . SER A 1 96 ? 9.129 12.758 1.590 1.00 79.50 96 SER A C 1
ATOM 784 O O . SER A 1 96 ? 9.034 12.133 0.531 1.00 79.50 96 SER A O 1
ATOM 786 N N . ASN A 1 97 ? 9.984 13.757 1.778 1.00 81.25 97 ASN A N 1
ATOM 787 C CA . ASN A 1 97 ? 10.962 14.192 0.787 1.00 81.25 97 ASN A CA 1
ATOM 788 C C . ASN A 1 97 ? 12.337 13.547 0.999 1.00 81.25 97 ASN A C 1
ATOM 790 O O . ASN A 1 97 ? 13.271 13.773 0.232 1.00 81.25 97 ASN A O 1
ATOM 794 N N . ILE A 1 98 ? 12.472 12.792 2.087 1.00 85.25 98 ILE A N 1
ATOM 795 C CA . ILE A 1 98 ? 13.740 12.263 2.586 1.00 85.25 98 ILE A CA 1
ATOM 796 C C . ILE A 1 98 ? 13.856 10.778 2.226 1.00 85.25 98 ILE A C 1
ATOM 798 O O . ILE A 1 98 ? 14.942 10.304 1.895 1.00 85.25 98 ILE A O 1
ATOM 802 N N . ASP A 1 99 ? 12.737 10.053 2.221 1.00 88.94 99 ASP A N 1
ATOM 803 C CA . ASP A 1 99 ? 12.682 8.612 2.004 1.00 88.94 99 ASP A CA 1
ATOM 804 C C . ASP A 1 99 ? 11.374 8.135 1.345 1.00 88.94 99 ASP A C 1
ATOM 806 O O . ASP A 1 99 ? 10.367 8.836 1.286 1.00 88.94 99 ASP A O 1
ATOM 810 N N . LEU A 1 100 ? 11.410 6.904 0.817 1.00 94.38 100 LEU A N 1
ATOM 811 C CA . LEU A 1 100 ? 10.271 6.208 0.207 1.00 94.38 100 LEU A CA 1
ATOM 812 C C . LEU A 1 100 ? 9.877 4.991 1.054 1.00 94.38 100 LEU A C 1
ATOM 814 O O . LEU A 1 100 ? 10.113 3.843 0.669 1.00 94.38 100 LEU A O 1
ATOM 818 N N . LEU A 1 101 ? 9.300 5.249 2.228 1.00 94.94 101 LEU A N 1
ATOM 819 C CA . LEU A 1 101 ? 8.766 4.217 3.120 1.00 94.94 101 LEU A CA 1
ATOM 820 C C . LEU A 1 101 ? 7.327 3.862 2.733 1.00 94.94 101 LEU A C 1
ATOM 822 O O . LEU A 1 101 ? 6.367 4.478 3.199 1.00 94.94 101 LEU A O 1
ATOM 826 N N . PHE A 1 102 ? 7.196 2.854 1.872 1.00 97.31 102 PHE A N 1
ATOM 827 C CA . PHE A 1 102 ? 5.905 2.317 1.452 1.00 97.31 102 PHE A CA 1
ATOM 828 C C . PHE A 1 102 ? 5.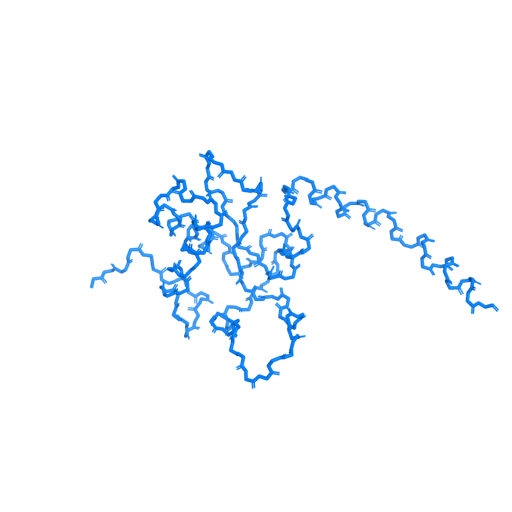513 1.055 2.215 1.00 97.31 102 PHE A C 1
ATOM 830 O O . PHE A 1 102 ? 6.357 0.210 2.510 1.00 97.31 102 PHE A O 1
ATOM 837 N N . VAL A 1 103 ? 4.209 0.899 2.427 1.00 97.94 103 VAL A N 1
ATOM 838 C CA . VAL A 1 103 ? 3.566 -0.344 2.867 1.00 97.94 103 VAL A CA 1
ATOM 839 C C . VAL A 1 103 ? 2.405 -0.694 1.939 1.00 97.94 103 VAL A C 1
ATOM 841 O O . VAL A 1 103 ? 1.895 0.163 1.212 1.00 97.94 103 VAL A O 1
ATOM 844 N N . VAL A 1 104 ? 1.994 -1.963 1.938 1.00 97.81 104 VAL A N 1
ATOM 845 C CA . VAL A 1 104 ? 0.782 -2.402 1.238 1.00 97.81 104 VAL A CA 1
ATOM 846 C C . VAL A 1 104 ? -0.379 -2.454 2.219 1.00 97.81 104 VAL A C 1
ATOM 848 O O . VAL A 1 104 ? -0.241 -2.934 3.338 1.00 97.81 104 VAL A O 1
ATOM 851 N N . THR A 1 105 ? -1.528 -1.950 1.794 1.00 97.12 105 THR A N 1
ATOM 852 C CA . THR A 1 105 ? -2.737 -1.856 2.614 1.00 97.12 105 THR A CA 1
ATOM 853 C C . THR A 1 105 ? -3.977 -1.967 1.731 1.00 97.12 105 THR A C 1
ATOM 855 O O . THR A 1 105 ? -3.910 -1.758 0.515 1.00 97.12 105 THR A O 1
ATOM 858 N N . GLY A 1 106 ? -5.110 -2.312 2.324 1.00 94.25 106 GLY A N 1
ATOM 859 C CA . GLY A 1 106 ? -6.415 -2.292 1.693 1.00 94.25 106 GLY A CA 1
ATOM 860 C C . GLY A 1 106 ? -6.892 -0.861 1.479 1.00 94.25 106 GLY A C 1
ATOM 861 O O . GLY A 1 106 ? -6.618 0.046 2.268 1.00 94.25 106 GLY A O 1
ATOM 862 N N . TRP A 1 107 ? -7.638 -0.642 0.399 1.00 91.06 107 TRP A N 1
ATOM 863 C CA . TRP A 1 107 ? -8.134 0.684 0.041 1.00 91.06 107 TRP A CA 1
ATOM 864 C C . TRP A 1 107 ? -8.905 1.371 1.180 1.00 91.06 107 TRP A C 1
ATOM 866 O O . TRP A 1 107 ? -8.682 2.554 1.423 1.00 91.06 107 TRP A O 1
ATOM 876 N N . ALA A 1 108 ? -9.762 0.646 1.910 1.00 90.50 108 ALA A N 1
ATOM 877 C CA . ALA A 1 108 ? -10.558 1.244 2.986 1.00 90.50 108 ALA A CA 1
ATOM 878 C C . ALA A 1 108 ? -9.707 1.676 4.188 1.00 90.50 108 ALA A C 1
ATOM 880 O O . ALA A 1 108 ? -9.973 2.718 4.783 1.00 90.50 108 ALA A O 1
ATOM 881 N N . VAL A 1 109 ? -8.679 0.897 4.535 1.00 94.25 109 VAL A N 1
ATOM 882 C CA . VAL A 1 109 ? -7.756 1.240 5.623 1.00 94.25 109 VAL A CA 1
ATOM 883 C C . VAL A 1 109 ? -6.914 2.450 5.228 1.00 94.25 109 VAL A C 1
ATOM 885 O O . VAL A 1 109 ? -6.773 3.381 6.015 1.00 94.25 109 VAL A O 1
ATOM 888 N N . ASN A 1 110 ? -6.431 2.486 3.984 1.00 94.00 110 ASN A N 1
ATOM 889 C CA . ASN A 1 110 ? -5.716 3.635 3.437 1.00 94.00 110 ASN A CA 1
ATOM 890 C C . ASN A 1 110 ? -6.567 4.918 3.433 1.00 94.00 110 ASN A C 1
ATOM 892 O O . ASN A 1 110 ? -6.076 5.985 3.787 1.00 94.00 110 ASN A O 1
ATOM 896 N N . ASP A 1 111 ? -7.841 4.821 3.040 1.00 91.75 111 ASP A N 1
ATOM 897 C CA . ASP A 1 111 ? -8.785 5.948 3.048 1.00 91.75 111 ASP A CA 1
ATOM 898 C C . ASP A 1 111 ? -9.066 6.445 4.478 1.00 91.75 111 ASP A C 1
ATOM 900 O O . ASP A 1 111 ? -9.122 7.650 4.720 1.00 91.75 111 ASP A O 1
ATOM 904 N N . ALA A 1 112 ? -9.163 5.523 5.443 1.00 93.38 112 ALA A N 1
ATOM 905 C CA . ALA A 1 112 ? -9.338 5.850 6.857 1.00 93.38 112 ALA A CA 1
ATOM 906 C C . ALA A 1 112 ? -8.088 6.486 7.492 1.00 93.38 112 ALA A C 1
ATOM 908 O O . ALA A 1 112 ? -8.224 7.418 8.285 1.00 93.38 112 ALA A O 1
ATOM 909 N N . LYS A 1 113 ? -6.886 5.997 7.157 1.00 94.44 113 LYS A N 1
ATOM 910 C CA . LYS A 1 113 ? -5.616 6.559 7.639 1.00 94.44 113 LYS A CA 1
ATOM 911 C C . LYS A 1 113 ? -5.349 7.938 7.040 1.00 94.44 113 LYS A C 1
ATOM 913 O O . LYS A 1 113 ? -4.966 8.849 7.770 1.00 94.44 113 LYS A O 1
ATOM 918 N N . ASN A 1 114 ? -5.594 8.102 5.739 1.00 91.31 114 ASN A N 1
ATOM 919 C CA . ASN A 1 114 ? -5.385 9.358 5.022 1.00 91.31 114 ASN A CA 1
ATOM 920 C C . ASN A 1 114 ? -3.945 9.889 5.241 1.00 91.31 114 ASN A C 1
ATOM 922 O O . ASN A 1 114 ? -2.995 9.107 5.252 1.00 91.31 114 ASN A O 1
ATOM 926 N N . ASP A 1 115 ? -3.767 11.197 5.429 1.00 90.38 115 ASP A N 1
ATOM 927 C CA . ASP A 1 115 ? -2.461 11.838 5.619 1.00 90.38 115 ASP A CA 1
ATOM 928 C C . ASP A 1 115 ? -1.856 11.649 7.033 1.00 90.38 115 ASP A C 1
ATOM 930 O O . ASP A 1 115 ? -0.805 12.222 7.320 1.00 90.38 115 ASP A O 1
ATOM 934 N N . LEU A 1 116 ? -2.475 10.857 7.921 1.00 93.50 116 LEU A N 1
ATOM 935 C CA . LEU A 1 116 ? -1.903 10.557 9.240 1.00 93.50 116 LEU A CA 1
ATOM 936 C C . LEU A 1 116 ? -0.620 9.729 9.099 1.00 93.50 116 LEU A C 1
ATOM 938 O O . LEU A 1 116 ? -0.536 8.818 8.269 1.00 93.50 116 LEU A O 1
ATOM 942 N N . SER A 1 117 ? 0.360 9.980 9.964 1.00 93.31 117 SER A N 1
ATOM 943 C CA . SER A 1 117 ? 1.464 9.046 10.197 1.00 93.31 117 SER A CA 1
ATOM 944 C C . SER A 1 117 ? 0.970 7.754 10.857 1.00 93.31 117 SER A C 1
ATOM 946 O O . SER A 1 117 ? -0.160 7.667 11.349 1.00 93.31 117 SER A O 1
ATOM 948 N N . TYR A 1 118 ? 1.820 6.727 10.889 1.00 94.75 118 TYR A N 1
ATOM 949 C CA . TYR A 1 118 ? 1.489 5.474 11.562 1.00 94.75 118 TYR A CA 1
ATOM 950 C C . TYR A 1 118 ? 1.132 5.677 13.043 1.00 94.75 118 TYR A C 1
ATOM 952 O O . TYR A 1 118 ? 0.107 5.171 13.498 1.00 94.75 118 TYR A O 1
ATOM 960 N N . GLU A 1 119 ? 1.922 6.464 13.777 1.00 95.50 119 GLU A N 1
ATOM 961 C CA . GLU A 1 119 ? 1.674 6.723 15.200 1.00 95.50 119 GLU A CA 1
ATOM 962 C C . GLU A 1 119 ? 0.375 7.503 15.426 1.00 95.50 119 GLU A C 1
ATOM 964 O O . GLU A 1 119 ? -0.434 7.132 16.278 1.00 95.50 119 GLU A O 1
ATOM 969 N N . GLU A 1 120 ? 0.122 8.541 14.626 1.00 95.88 120 GLU A N 1
ATOM 970 C CA . GLU A 1 120 ? -1.119 9.315 14.717 1.00 95.88 120 GLU A CA 1
ATOM 971 C C . GLU A 1 120 ? -2.352 8.455 14.417 1.00 95.88 120 GLU A C 1
ATOM 973 O O . GLU A 1 120 ? -3.383 8.597 15.083 1.00 95.88 120 GLU A O 1
ATOM 978 N N . PHE A 1 121 ? -2.245 7.535 13.454 1.00 96.50 121 PHE A N 1
ATOM 979 C CA . PHE A 1 121 ? -3.321 6.606 13.127 1.00 96.50 121 PHE A CA 1
ATOM 980 C C . PHE A 1 121 ? -3.611 5.635 14.277 1.00 96.50 121 PHE A C 1
ATOM 982 O O . PHE A 1 121 ? -4.776 5.440 14.629 1.00 96.50 121 PHE A O 1
ATOM 989 N N . LEU A 1 122 ? -2.581 5.086 14.930 1.00 96.50 122 LEU A N 1
ATOM 990 C CA . LEU A 1 122 ? -2.762 4.231 16.109 1.00 96.50 122 LEU A CA 1
ATOM 991 C C . LEU A 1 122 ? -3.402 4.987 17.280 1.00 96.50 122 LEU A C 1
ATOM 993 O O . LEU A 1 122 ? -4.347 4.481 17.889 1.00 96.50 122 LEU A O 1
ATOM 997 N N . ILE A 1 123 ? -2.954 6.217 17.551 1.00 97.12 123 ILE A N 1
ATOM 998 C CA . ILE A 1 123 ? -3.535 7.081 18.590 1.00 97.12 123 ILE A CA 1
ATOM 999 C C . ILE A 1 123 ? -5.016 7.360 18.297 1.00 97.12 123 ILE A C 1
ATOM 1001 O O . ILE A 1 123 ? -5.850 7.367 19.208 1.00 97.12 123 ILE A O 1
ATOM 1005 N N . LEU A 1 124 ? -5.373 7.599 17.032 1.00 95.69 124 LEU A N 1
ATOM 1006 C CA . LEU A 1 124 ? -6.766 7.786 16.636 1.00 95.69 124 LEU A CA 1
ATOM 1007 C C . LEU A 1 124 ? -7.587 6.510 16.864 1.00 95.69 124 LEU A C 1
ATOM 1009 O O . LEU A 1 124 ? -8.662 6.582 17.462 1.00 95.69 124 LEU A O 1
ATOM 1013 N N . CYS A 1 125 ? -7.079 5.353 16.437 1.00 95.19 125 CYS A N 1
ATOM 1014 C CA . CYS A 1 125 ? -7.723 4.060 16.660 1.00 95.19 125 CYS A CA 1
ATOM 1015 C C . CYS A 1 125 ? -7.971 3.800 18.154 1.00 95.19 125 CYS A C 1
ATOM 1017 O O . CYS A 1 125 ? -9.079 3.418 18.532 1.00 95.19 125 CYS A O 1
ATOM 1019 N N . GLU A 1 126 ? -6.994 4.084 19.017 1.00 95.31 126 GLU A N 1
ATOM 1020 C CA . GLU A 1 126 ? -7.139 3.964 20.470 1.00 95.31 126 GLU A CA 1
ATOM 1021 C C . GLU A 1 126 ? -8.242 4.887 21.014 1.00 95.31 126 GLU A C 1
ATOM 1023 O O . GLU A 1 126 ? -9.119 4.442 21.759 1.00 95.31 126 GLU A O 1
ATOM 1028 N N . LYS A 1 127 ? -8.272 6.161 20.597 1.00 93.81 127 LYS A N 1
ATOM 1029 C CA . LYS A 1 127 ? -9.338 7.106 20.985 1.00 93.81 127 LYS A CA 1
ATOM 1030 C C . LYS A 1 127 ? -10.725 6.608 20.571 1.00 93.81 127 LYS A C 1
ATOM 1032 O O . LYS A 1 127 ? -11.668 6.700 21.359 1.00 93.81 127 LYS A O 1
ATOM 1037 N N . VAL A 1 128 ? -10.856 6.065 19.360 1.00 91.94 128 VAL A N 1
ATOM 1038 C CA . VAL A 1 128 ? -12.117 5.501 18.850 1.00 91.94 128 VAL A CA 1
ATOM 1039 C C . VAL A 1 128 ? -12.547 4.283 19.673 1.00 91.94 128 VAL A C 1
ATOM 1041 O O . VAL A 1 128 ? -13.715 4.188 20.059 1.00 91.94 128 VAL A O 1
ATOM 1044 N N . LEU A 1 129 ? -11.617 3.378 19.992 1.00 90.19 129 LEU A N 1
ATOM 1045 C CA . LEU A 1 129 ? -11.888 2.207 20.829 1.00 90.19 129 LEU A CA 1
ATOM 1046 C C . LEU A 1 129 ? -12.292 2.602 22.255 1.00 90.19 129 LEU A C 1
ATOM 1048 O O . LEU A 1 129 ? -13.267 2.062 22.772 1.00 90.19 129 LEU A O 1
ATOM 1052 N N . ASN A 1 130 ? -11.623 3.587 22.855 1.00 87.00 130 ASN A N 1
ATOM 1053 C CA . ASN A 1 130 ? -11.928 4.081 24.202 1.00 87.00 130 ASN A CA 1
ATOM 1054 C C . ASN A 1 130 ? -13.276 4.821 24.284 1.00 87.00 130 ASN A C 1
ATOM 1056 O O . ASN A 1 130 ? -13.933 4.813 25.327 1.00 87.00 130 ASN A O 1
ATOM 1060 N N . GLN A 1 131 ? -13.720 5.448 23.190 1.00 83.31 131 GLN A N 1
ATOM 1061 C CA . GLN A 1 131 ? -15.044 6.072 23.103 1.00 83.31 131 GLN A CA 1
ATOM 1062 C C . GLN A 1 131 ? -16.179 5.046 22.904 1.00 83.31 131 GLN A C 1
ATOM 1064 O O . GLN A 1 131 ? -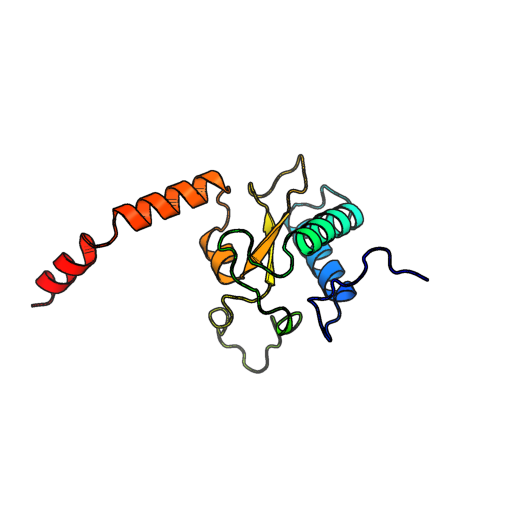17.345 5.348 23.197 1.00 83.31 131 GLN A O 1
ATOM 1069 N N . LYS A 1 132 ? -15.872 3.843 22.394 1.00 74.56 132 LYS A N 1
ATOM 1070 C CA . LYS A 1 132 ? -16.853 2.802 22.051 1.00 74.56 132 LYS A CA 1
ATOM 1071 C C . LYS A 1 132 ? -17.807 2.548 23.225 1.00 74.56 132 LYS A C 1
ATOM 1073 O O . LYS A 1 132 ? -17.401 2.179 24.319 1.00 74.56 132 LYS A O 1
ATOM 1078 N N . GLY A 1 133 ? -19.105 2.737 22.982 1.00 61.50 133 GLY A N 1
ATOM 1079 C CA . GLY A 1 133 ? -20.171 2.413 23.937 1.00 61.50 133 GLY A CA 1
ATOM 1080 C C . GLY A 1 133 ? -20.760 3.586 24.725 1.00 61.50 133 GLY A C 1
ATOM 1081 O O . GLY A 1 133 ? -21.896 3.455 25.160 1.00 61.50 133 GLY A O 1
ATOM 1082 N N . LYS A 1 134 ? -20.088 4.743 24.839 1.00 62.50 134 LYS A N 1
ATOM 1083 C CA . LYS A 1 134 ? -20.653 5.902 25.568 1.00 62.50 134 LYS A CA 1
ATOM 1084 C C . LYS A 1 134 ? -21.748 6.630 24.780 1.00 62.50 134 LYS A C 1
ATOM 1086 O O . LYS A 1 134 ? -22.785 6.975 25.322 1.00 62.50 134 LYS A O 1
ATOM 1091 N N . CYS A 1 135 ? -21.552 6.830 23.477 1.00 63.12 135 CYS A N 1
ATOM 1092 C CA . CYS A 1 135 ? -22.429 7.708 22.691 1.00 63.12 135 CYS A CA 1
ATOM 1093 C C . CYS A 1 135 ? -23.665 6.995 22.102 1.00 63.12 135 CYS A C 1
ATOM 1095 O O . CYS A 1 135 ? -24.735 7.584 22.002 1.00 63.12 135 CYS A O 1
ATOM 1097 N N . ILE A 1 136 ? -23.562 5.708 21.745 1.00 67.12 136 ILE A N 1
ATOM 1098 C CA . ILE A 1 136 ? -24.662 4.986 21.074 1.00 67.12 136 ILE A CA 1
ATOM 1099 C C . ILE A 1 136 ? -25.813 4.678 22.039 1.00 67.12 136 ILE A C 1
ATOM 1101 O O . ILE A 1 136 ? -26.977 4.769 21.655 1.00 67.12 136 ILE A O 1
ATOM 1105 N N . SER A 1 137 ? -25.512 4.307 23.286 1.00 65.75 137 SER A N 1
ATOM 1106 C CA . SER A 1 137 ? -26.543 4.049 24.297 1.00 65.75 137 SER A CA 1
ATOM 1107 C C . SER A 1 137 ? -27.342 5.303 24.627 1.00 65.75 137 SER A C 1
ATOM 1109 O O . SER A 1 137 ? -28.547 5.209 24.835 1.00 65.75 137 SER A O 1
ATOM 1111 N N . ASP A 1 138 ? -26.688 6.462 24.648 1.00 70.75 138 ASP A N 1
ATOM 1112 C CA . ASP A 1 138 ? -27.323 7.729 25.000 1.00 70.75 138 ASP A CA 1
ATOM 1113 C C . ASP A 1 138 ? -28.096 8.323 23.817 1.00 70.75 138 ASP A C 1
ATOM 1115 O O . ASP A 1 138 ? -29.231 8.760 23.993 1.00 70.75 138 ASP A O 1
ATOM 1119 N N . LEU A 1 139 ? -27.583 8.194 22.587 1.00 70.25 139 LEU A N 1
ATOM 112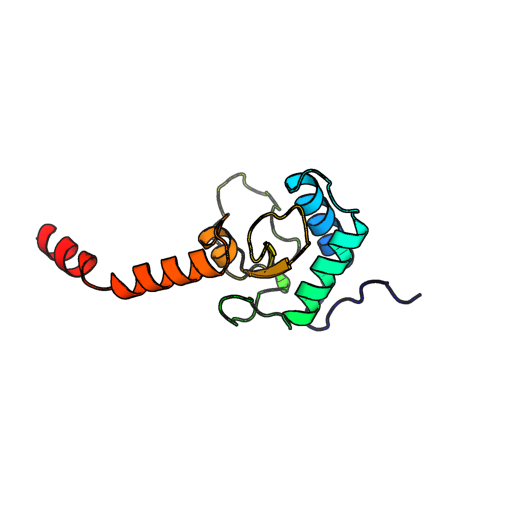0 C CA . LEU A 1 139 ? -28.345 8.511 21.372 1.00 70.25 139 LEU A CA 1
ATOM 1121 C C . LEU A 1 139 ? -29.619 7.661 21.244 1.00 70.25 139 LEU A C 1
ATOM 1123 O O . LEU A 1 139 ? -30.669 8.185 20.886 1.00 70.25 139 LEU A O 1
ATOM 1127 N N . LYS A 1 140 ? -29.566 6.368 21.595 1.00 70.62 140 LYS A N 1
ATOM 1128 C CA . LYS A 1 140 ? -30.755 5.495 21.603 1.00 70.62 140 LYS A CA 1
ATOM 1129 C C . LYS A 1 140 ? -31.794 5.890 22.658 1.00 70.62 140 LYS A C 1
ATOM 1131 O O . LYS A 1 140 ? -32.966 5.569 22.483 1.00 70.62 140 LYS A O 1
ATOM 1136 N N . LYS A 1 141 ? -31.389 6.550 23.748 1.00 71.44 141 LYS A N 1
ATOM 1137 C CA . LYS A 1 141 ? -32.310 7.057 24.781 1.00 71.44 141 LYS A CA 1
ATOM 1138 C C . LYS A 1 141 ? -32.999 8.353 24.350 1.00 71.44 141 LYS A C 1
ATOM 1140 O O . LYS A 1 141 ? -34.144 8.547 24.720 1.00 71.44 141 LYS A O 1
ATOM 1145 N N . LEU A 1 142 ? -32.327 9.197 23.562 1.00 72.19 142 LEU A N 1
ATOM 1146 C CA . LEU A 1 142 ? -32.871 10.461 23.038 1.00 72.19 142 LEU A CA 1
ATOM 1147 C C . LEU A 1 142 ? -33.858 10.282 21.869 1.00 72.19 142 LEU A C 1
ATOM 1149 O O . LEU A 1 142 ? -34.488 11.245 21.450 1.00 72.19 142 LEU A O 1
ATOM 1153 N N . GLN A 1 143 ? -33.963 9.071 21.317 1.00 69.19 143 GLN A N 1
ATOM 1154 C CA . GLN A 1 143 ? -34.898 8.722 20.240 1.00 69.19 143 GLN A CA 1
ATOM 1155 C C . GLN A 1 143 ? -36.171 8.014 20.744 1.00 69.19 143 GLN A C 1
ATOM 1157 O O . GLN A 1 143 ? -36.953 7.527 19.928 1.00 69.19 143 GLN A O 1
ATOM 1162 N N . LYS A 1 144 ? -36.362 7.925 22.066 1.00 54.06 144 LYS A N 1
ATOM 1163 C CA . LYS A 1 144 ? -37.604 7.480 22.714 1.00 54.06 144 LYS A CA 1
ATOM 1164 C C . LYS A 1 144 ? -38.338 8.676 23.296 1.00 54.06 144 LYS A C 1
ATOM 1166 O O . LYS A 1 144 ? -39.584 8.626 23.272 1.00 54.06 144 LYS A O 1
#

pLDDT: mean 86.05, std 15.8, range [35.22, 98.38]

Radius of gyration: 18.07 Å; chains: 1; bounding box: 53×32×45 Å

Sequence (144 aa):
MATKYPTPNFIIDKDYQTWLDRKAMAHRKRDGNQFTKEQYKQAIHKAVVLSEGCDFYTGEMLEWGLLGTFGNEENGIKNYKKEPKLPTVDHLNGRSNIDLLFVVTGWAVNDAKNDLSYEEFLILCEKVLNQKGKCISDLKKLQK

Organism: Sulfuricurvum kujiense (strain ATCC BAA-921 / DSM 16994 / JCM 11577 / YK-1) (NCBI:txid709032)

Foldseek 3Di:
DDDPQDDDPVQPPDPVVVLLQVQLVVLCVVLVNLDDSVQSSVQVSVQVVVLSQAAPPPRHHADSVCRPVPPPDPDPDDPLPPGQRHKDKDQQQARDSPDRNIHIHGPNVCVQCDRHHNVRSVVVVVVVVVCPPPPPVVVVVVVD

Secondary structure (DSSP, 8-state):
---SSPPPTT--SS-HHHHHHHHHHHHHHHTTT-S-HHHHHHHHHHHHHHHTTB-TTT-PBP-GGGTTTTT--SS-S--TTS-TT-EEEEETTSS-SS---EEEEEHHHHHHHTT--HHHHHHHHHHHHHHTTHHHHHHHHHT-